Protein AF-A0A962V7P1-F1 (afdb_monomer_lite)

Radius of gyration: 18.05 Å; chains: 1; bounding box: 32×53×32 Å

Sequence (63 aa):
VVAGMCDRVAVMKAGEMVEEIAASSLQNQHKHHPYTTELLHAAMRFDLGAVATNNLQPVIEGA

Secondary structure (DSSP, 8-state):
-GGGT-SEEEEEETTEEEEEEEGGGTTSS----HHHHHHHHHHHHHHHHHSSS----------

Structure (mmCIF, N/CA/C/O backbone):
data_AF-A0A962V7P1-F1
#
_entry.id   AF-A0A962V7P1-F1
#
loop_
_atom_site.group_PDB
_atom_site.id
_atom_site.type_symbol
_atom_site.label_atom_id
_atom_site.label_alt_id
_atom_site.label_comp_id
_atom_site.label_asym_id
_atom_site.label_entity_id
_atom_site.label_seq_id
_atom_site.pdbx_PDB_ins_code
_atom_site.Cartn_x
_atom_site.Cartn_y
_atom_site.Cartn_z
_atom_site.occupancy
_atom_site.B_iso_or_equiv
_atom_site.auth_seq_id
_atom_site.auth_comp_id
_atom_site.auth_asym_id
_atom_site.auth_atom_id
_atom_site.pdbx_PDB_model_num
ATOM 1 N N . VAL A 1 1 ? 2.402 -6.570 -10.369 1.00 63.56 1 VAL A N 1
ATOM 2 C CA . VAL A 1 1 ? 1.089 -6.521 -11.069 1.00 63.56 1 VAL A CA 1
ATOM 3 C C . VAL A 1 1 ? 0.425 -5.144 -10.989 1.00 63.56 1 VAL A C 1
ATOM 5 O O . VAL A 1 1 ? 0.209 -4.557 -12.036 1.00 63.56 1 VAL A O 1
ATOM 8 N N . VAL A 1 2 ? 0.169 -4.578 -9.800 1.00 66.88 2 VAL A N 1
ATOM 9 C CA . VAL A 1 2 ? -0.569 -3.296 -9.640 1.00 66.88 2 VAL A CA 1
ATOM 10 C C . VAL A 1 2 ? 0.047 -2.119 -10.411 1.00 66.88 2 VAL A C 1
ATOM 12 O O . VAL A 1 2 ? -0.663 -1.396 -11.099 1.00 66.88 2 VAL A O 1
ATOM 15 N N . ALA A 1 3 ? 1.374 -1.968 -10.378 1.00 69.88 3 ALA A N 1
ATOM 16 C CA . ALA A 1 3 ? 2.059 -0.887 -11.093 1.00 69.88 3 ALA A CA 1
ATOM 17 C C . ALA A 1 3 ? 1.969 -0.981 -12.634 1.00 69.88 3 ALA A C 1
ATOM 19 O O . ALA A 1 3 ? 2.312 -0.024 -13.314 1.00 69.88 3 ALA A O 1
ATOM 20 N N . GLY A 1 4 ? 1.541 -2.124 -13.185 1.00 74.38 4 GLY A N 1
ATOM 21 C CA . GLY A 1 4 ? 1.398 -2.329 -14.631 1.00 74.38 4 GLY A CA 1
ATOM 22 C C . GLY A 1 4 ? -0.031 -2.176 -15.155 1.00 74.38 4 GLY A C 1
ATOM 23 O O . GLY A 1 4 ? -0.242 -2.353 -16.349 1.00 74.38 4 GLY A O 1
ATOM 24 N N . MET A 1 5 ? -1.010 -1.911 -14.283 1.00 81.88 5 MET A N 1
ATOM 25 C CA . MET A 1 5 ? -2.438 -1.864 -14.641 1.00 81.88 5 MET A CA 1
ATOM 26 C C . MET A 1 5 ? -3.120 -0.539 -14.285 1.00 81.88 5 MET A C 1
ATOM 28 O O . MET A 1 5 ? -4.224 -0.284 -14.757 1.00 81.88 5 MET A O 1
ATOM 32 N N . CYS A 1 6 ? -2.486 0.289 -13.457 1.00 83.62 6 CYS A N 1
ATOM 33 C CA . CYS A 1 6 ? -3.050 1.538 -12.959 1.00 83.62 6 CYS A CA 1
ATOM 34 C C . CYS A 1 6 ? -2.058 2.680 -13.177 1.00 83.62 6 CYS A C 1
ATOM 36 O O . CYS A 1 6 ? -0.856 2.462 -13.071 1.00 83.62 6 CYS A O 1
ATOM 38 N N . ASP A 1 7 ? -2.555 3.901 -13.376 1.00 84.38 7 ASP A N 1
ATOM 39 C CA . ASP A 1 7 ? -1.713 5.105 -13.456 1.00 84.38 7 ASP A CA 1
ATOM 40 C C . ASP A 1 7 ? -1.406 5.697 -12.071 1.00 84.38 7 ASP A C 1
ATOM 42 O O . ASP A 1 7 ? -0.347 6.285 -11.842 1.00 84.38 7 ASP A O 1
ATOM 46 N N . ARG A 1 8 ? -2.335 5.524 -11.122 1.00 87.75 8 ARG A N 1
ATOM 47 C CA . ARG A 1 8 ? -2.277 6.046 -9.750 1.00 87.75 8 ARG A CA 1
ATOM 48 C C . ARG A 1 8 ? -2.725 4.997 -8.742 1.00 87.75 8 ARG A C 1
ATOM 50 O O . ARG A 1 8 ? -3.578 4.161 -9.031 1.00 87.75 8 ARG A O 1
ATOM 57 N N . VAL A 1 9 ? -2.155 5.071 -7.547 1.00 86.94 9 VAL A N 1
ATOM 58 C CA . VAL A 1 9 ? -2.419 4.174 -6.424 1.00 86.94 9 VAL A CA 1
ATOM 59 C C . VAL A 1 9 ? -2.718 5.014 -5.192 1.00 86.94 9 VAL A C 1
ATOM 61 O O . VAL A 1 9 ? -1.869 5.782 -4.747 1.00 86.94 9 VAL A O 1
ATOM 64 N N . ALA A 1 10 ? -3.913 4.846 -4.632 1.00 89.56 10 ALA A N 1
ATOM 65 C CA . ALA A 1 10 ? -4.265 5.400 -3.333 1.00 89.56 10 ALA A CA 1
ATOM 66 C C . ALA A 1 10 ? -3.966 4.372 -2.237 1.00 89.56 10 ALA A C 1
ATOM 68 O O . ALA A 1 10 ? -4.387 3.216 -2.318 1.00 89.56 10 ALA A O 1
ATOM 69 N N . VAL A 1 11 ? -3.249 4.798 -1.204 1.00 88.12 11 VAL A N 1
ATOM 70 C CA . VAL A 1 11 ? -3.001 4.021 0.008 1.00 88.12 11 VAL A CA 1
ATOM 71 C C . VAL A 1 11 ? -4.004 4.467 1.055 1.00 88.12 11 VAL A C 1
ATOM 73 O O . VAL A 1 11 ? -4.173 5.662 1.300 1.00 88.12 11 VAL A O 1
ATOM 76 N N . MET A 1 12 ? -4.667 3.501 1.684 1.00 91.19 12 MET A N 1
ATOM 77 C CA . MET A 1 12 ? -5.658 3.759 2.721 1.00 91.19 12 MET A CA 1
ATOM 78 C C . MET A 1 12 ? -5.286 3.052 4.016 1.00 91.19 12 MET A C 1
ATOM 80 O O . MET A 1 12 ? -4.811 1.916 3.995 1.00 91.19 12 MET A O 1
ATOM 84 N N . LYS A 1 13 ? -5.549 3.703 5.147 1.00 89.75 13 LYS A N 1
ATOM 85 C CA . LYS A 1 13 ? -5.399 3.124 6.484 1.00 89.75 13 LYS A CA 1
ATOM 86 C C . LYS A 1 13 ? -6.607 3.510 7.321 1.00 89.75 13 LYS A C 1
ATOM 88 O O . LYS A 1 13 ? -6.969 4.675 7.375 1.00 89.75 13 LYS A O 1
ATOM 93 N N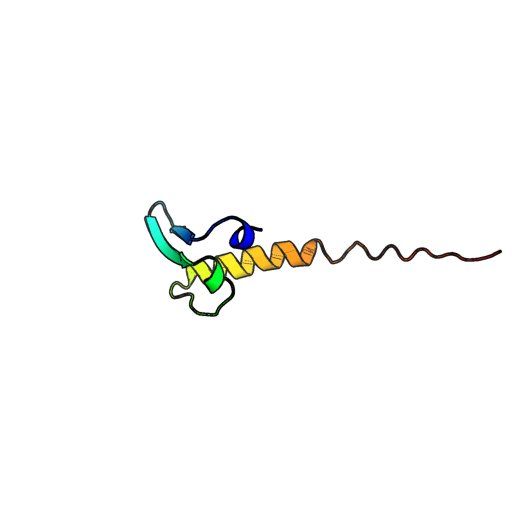 . ALA A 1 14 ? -7.224 2.526 7.975 1.00 92.25 14 ALA A N 1
ATOM 94 C CA . ALA A 1 14 ? -8.385 2.743 8.844 1.00 92.25 14 ALA A CA 1
ATOM 95 C C . ALA A 1 14 ? -9.551 3.509 8.175 1.00 92.25 14 ALA A C 1
ATOM 97 O O . ALA A 1 14 ? -10.271 4.246 8.835 1.00 92.25 14 ALA A O 1
ATOM 98 N N . GLY A 1 15 ? -9.746 3.317 6.865 1.00 93.62 15 GLY A N 1
ATOM 99 C CA . GLY A 1 15 ? -10.817 3.969 6.103 1.00 93.62 15 GLY A CA 1
ATOM 100 C C . GLY A 1 15 ? -10.475 5.362 5.568 1.00 93.62 15 GLY A C 1
ATOM 101 O O . GLY A 1 15 ? -11.273 5.925 4.826 1.00 93.62 15 GLY A O 1
ATOM 102 N N . GLU A 1 16 ? -9.289 5.889 5.864 1.00 92.38 16 GLU A N 1
ATOM 103 C CA . GLU A 1 16 ? -8.835 7.193 5.379 1.00 92.38 16 GLU A CA 1
ATOM 104 C C . GLU A 1 16 ? -7.758 7.036 4.305 1.00 92.38 16 GLU A C 1
ATOM 106 O O . GLU A 1 16 ? -6.925 6.127 4.368 1.00 92.38 16 GLU A O 1
ATOM 111 N N . MET A 1 17 ? -7.768 7.926 3.309 1.00 90.62 17 MET A N 1
ATOM 112 C CA . MET A 1 17 ? -6.704 8.011 2.310 1.00 90.62 17 MET A CA 1
ATOM 113 C C . MET A 1 17 ? -5.481 8.674 2.943 1.00 90.62 17 MET A C 1
ATOM 115 O O . MET A 1 17 ? -5.543 9.831 3.347 1.00 90.62 17 MET A O 1
ATOM 119 N N . VAL A 1 18 ? -4.378 7.933 3.027 1.00 89.94 18 VAL A N 1
ATOM 120 C CA . VAL A 1 18 ? -3.143 8.402 3.673 1.00 89.94 18 VAL A CA 1
ATOM 121 C C . VAL A 1 18 ? -2.108 8.907 2.679 1.00 89.94 18 VAL A C 1
ATOM 123 O O . VAL A 1 18 ? -1.301 9.764 3.022 1.00 89.94 18 VAL A O 1
ATOM 126 N N . GLU A 1 19 ? -2.110 8.382 1.455 1.00 88.06 19 GLU A N 1
ATOM 127 C CA . GLU A 1 19 ? -1.165 8.783 0.417 1.00 88.06 19 GLU A CA 1
ATOM 128 C C . GLU A 1 19 ? -1.720 8.435 -0.960 1.00 88.06 19 GLU A C 1
ATOM 130 O O . GLU A 1 19 ? -2.476 7.476 -1.121 1.00 88.06 19 GLU A O 1
ATOM 135 N N . GLU A 1 20 ? -1.302 9.189 -1.965 1.00 89.19 20 GLU A N 1
ATOM 136 C CA . GLU A 1 20 ? -1.579 8.882 -3.354 1.00 89.19 20 GLU A CA 1
ATOM 137 C C . GLU A 1 20 ? -0.299 8.985 -4.177 1.00 89.19 20 GLU A C 1
ATOM 139 O O . GLU A 1 20 ? 0.428 9.974 -4.104 1.00 89.19 20 GLU A O 1
ATOM 144 N N . ILE A 1 21 ? -0.014 7.940 -4.949 1.00 86.56 21 ILE A N 1
ATOM 145 C CA . ILE A 1 21 ? 1.272 7.752 -5.613 1.00 86.56 21 ILE A CA 1
ATOM 146 C C . ILE A 1 21 ? 1.023 7.412 -7.079 1.00 86.56 21 ILE A C 1
ATOM 148 O O . ILE A 1 21 ? 0.190 6.565 -7.402 1.00 86.56 21 ILE A O 1
ATOM 152 N N . ALA A 1 22 ? 1.774 8.036 -7.986 1.00 87.00 22 ALA A N 1
ATOM 153 C CA . ALA A 1 22 ? 1.818 7.591 -9.375 1.00 87.00 22 ALA A CA 1
ATOM 154 C C . ALA A 1 22 ? 2.396 6.169 -9.444 1.00 87.00 22 ALA A C 1
ATOM 156 O O . ALA A 1 22 ? 3.413 5.875 -8.814 1.00 87.00 22 ALA A O 1
ATOM 157 N N . ALA A 1 23 ? 1.790 5.282 -10.230 1.00 83.69 23 ALA A N 1
ATOM 158 C CA . ALA A 1 23 ? 2.239 3.895 -10.337 1.00 83.69 23 ALA A CA 1
ATOM 159 C C . ALA A 1 23 ? 3.693 3.777 -10.828 1.00 83.69 23 ALA A C 1
ATOM 161 O O . ALA A 1 23 ? 4.437 2.917 -10.355 1.00 83.69 23 ALA A O 1
ATOM 162 N N . SER A 1 24 ? 4.125 4.701 -11.691 1.00 82.69 24 SER A N 1
ATOM 163 C CA . SER A 1 24 ? 5.516 4.842 -12.142 1.00 82.69 24 SER A CA 1
ATOM 164 C C . SER A 1 24 ? 6.494 5.192 -11.013 1.00 82.69 24 SER A C 1
ATOM 166 O O . SER A 1 24 ? 7.666 4.829 -11.073 1.00 82.69 24 SER A O 1
ATOM 168 N N . SER A 1 25 ? 6.018 5.852 -9.958 1.00 80.12 25 SER A N 1
ATOM 169 C CA . SER A 1 25 ? 6.811 6.255 -8.793 1.00 80.12 25 SER A CA 1
ATOM 170 C C . SER A 1 25 ? 6.754 5.248 -7.644 1.00 80.12 25 SER A C 1
ATOM 172 O O . SER A 1 25 ? 7.509 5.395 -6.689 1.00 80.12 25 SER A O 1
ATOM 174 N N . LEU A 1 26 ? 5.923 4.203 -7.731 1.00 77.19 26 LEU A N 1
ATOM 175 C CA . LEU A 1 26 ? 5.735 3.208 -6.664 1.00 77.19 26 LEU A CA 1
ATOM 176 C C . LEU A 1 26 ? 7.025 2.425 -6.331 1.00 77.19 26 LEU A C 1
ATOM 178 O O . LEU A 1 26 ? 7.229 1.984 -5.196 1.00 77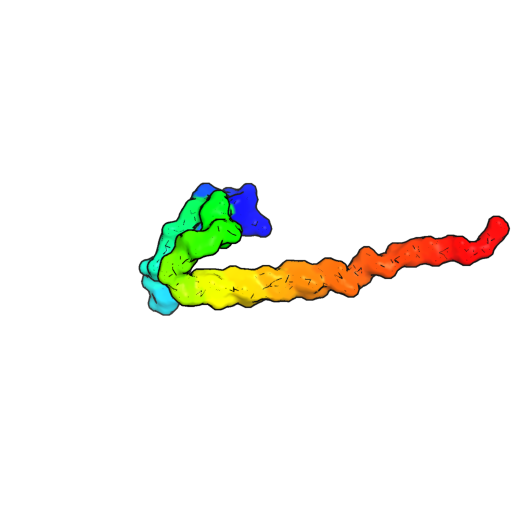.19 26 LEU A O 1
ATOM 182 N N . GLN A 1 27 ? 7.885 2.249 -7.340 1.00 70.25 27 GLN A N 1
ATOM 183 C CA . GLN A 1 27 ? 9.197 1.596 -7.235 1.00 70.25 27 GLN A CA 1
ATOM 184 C C . GLN A 1 27 ? 10.299 2.568 -6.789 1.00 70.25 27 GLN A C 1
ATOM 186 O O . GLN A 1 27 ? 11.322 2.139 -6.258 1.00 70.25 27 GLN A O 1
ATOM 191 N N . ASN A 1 28 ? 10.080 3.873 -6.960 1.00 66.19 28 ASN A N 1
ATOM 192 C CA . ASN A 1 28 ? 11.027 4.903 -6.563 1.00 66.19 28 ASN A CA 1
ATOM 193 C C . ASN A 1 28 ? 10.855 5.216 -5.069 1.00 66.19 28 ASN A C 1
ATOM 195 O O . ASN A 1 28 ? 9.760 5.134 -4.516 1.00 66.19 28 ASN A O 1
ATOM 199 N N . GLN A 1 29 ? 11.938 5.605 -4.394 1.00 57.88 29 GLN A N 1
ATOM 200 C CA . GLN A 1 29 ? 11.974 5.882 -2.946 1.00 57.88 29 GLN A CA 1
ATOM 201 C C . GLN A 1 29 ? 11.185 7.143 -2.517 1.00 57.88 29 GLN A C 1
ATOM 203 O O . GLN A 1 29 ? 11.361 7.637 -1.412 1.00 57.88 29 GLN A O 1
ATOM 208 N N . HIS A 1 30 ? 10.286 7.655 -3.360 1.00 57.38 30 HIS A N 1
ATOM 209 C CA . HIS A 1 30 ? 9.453 8.838 -3.110 1.00 57.38 30 HIS A CA 1
ATOM 210 C C . HIS A 1 30 ? 8.213 8.528 -2.251 1.00 57.38 30 HIS A C 1
ATOM 212 O O . HIS A 1 30 ? 7.160 9.130 -2.438 1.00 57.38 30 HIS A O 1
ATOM 218 N N . LYS A 1 31 ? 8.313 7.566 -1.329 1.00 63.88 31 LYS A N 1
ATOM 219 C CA . LYS A 1 31 ? 7.215 7.211 -0.420 1.00 63.88 31 LYS A CA 1
ATOM 220 C C . LYS A 1 31 ? 7.304 8.129 0.785 1.00 63.88 31 LYS A C 1
ATOM 222 O O . LYS A 1 31 ? 8.259 8.034 1.555 1.00 63.88 3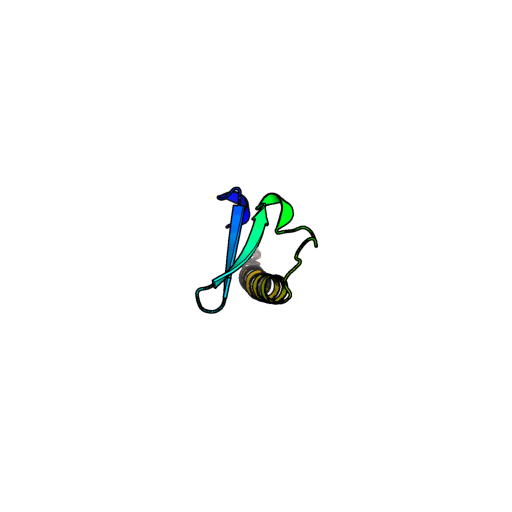1 LYS A O 1
ATOM 227 N N . HIS A 1 32 ? 6.337 9.020 0.937 1.00 68.88 32 HIS A N 1
ATOM 228 C CA . HIS A 1 32 ? 6.323 9.965 2.047 1.00 68.88 32 HIS A CA 1
ATOM 229 C C . HIS A 1 32 ? 5.759 9.334 3.321 1.00 68.88 32 HIS A C 1
ATOM 231 O O . HIS A 1 32 ? 6.123 9.762 4.418 1.00 68.88 32 HIS A O 1
ATOM 237 N N . HIS A 1 33 ? 4.914 8.301 3.207 1.00 80.00 33 HIS A N 1
ATOM 238 C CA . HIS A 1 33 ? 4.270 7.706 4.370 1.00 80.00 33 HIS A CA 1
ATOM 239 C C . HIS A 1 33 ? 4.946 6.389 4.821 1.00 80.00 33 HIS A C 1
ATOM 241 O O . HIS A 1 33 ? 5.024 5.435 4.041 1.00 80.00 33 HIS A O 1
ATOM 247 N N . PRO A 1 34 ? 5.362 6.255 6.102 1.00 83.12 34 PRO A N 1
ATOM 248 C CA . PRO A 1 34 ? 5.995 5.035 6.628 1.00 83.12 34 PRO A CA 1
ATOM 249 C C . PRO A 1 34 ? 5.179 3.755 6.387 1.00 83.12 34 PRO A C 1
ATOM 251 O O . PRO A 1 34 ? 5.721 2.725 5.996 1.00 83.12 34 PRO A O 1
ATOM 254 N N . TYR A 1 35 ? 3.854 3.848 6.532 1.00 86.69 35 TYR A N 1
ATOM 255 C CA . TYR A 1 35 ? 2.916 2.750 6.258 1.00 86.69 35 TYR A CA 1
ATOM 25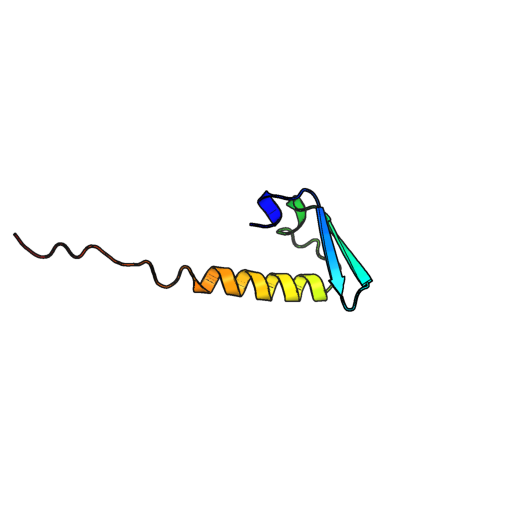6 C C . TYR A 1 35 ? 2.996 2.205 4.819 1.00 86.69 35 TYR A C 1
ATOM 258 O O . TYR A 1 35 ? 2.943 0.995 4.610 1.00 86.69 35 TYR A O 1
ATOM 266 N N . THR A 1 36 ? 3.168 3.075 3.820 1.00 84.88 36 THR A N 1
ATOM 267 C CA . THR A 1 36 ? 3.325 2.678 2.413 1.00 84.88 36 THR A CA 1
ATOM 268 C C . THR A 1 36 ? 4.593 1.840 2.231 1.00 84.88 36 THR A C 1
ATOM 270 O O . THR A 1 36 ? 4.593 0.841 1.507 1.00 84.88 36 THR A O 1
ATOM 273 N N . THR A 1 37 ? 5.680 2.207 2.914 1.00 82.88 37 THR A N 1
ATOM 274 C CA . THR A 1 37 ? 6.943 1.456 2.892 1.00 82.88 37 THR A CA 1
ATOM 275 C C . THR A 1 37 ? 6.783 0.071 3.510 1.00 82.88 37 THR A C 1
ATOM 277 O O . THR A 1 37 ? 7.220 -0.908 2.903 1.00 82.88 37 THR A O 1
ATOM 280 N N . GLU A 1 38 ? 6.109 -0.034 4.657 1.00 86.19 38 GLU A N 1
ATOM 281 C CA . GLU A 1 38 ? 5.809 -1.320 5.302 1.00 86.19 38 GLU A CA 1
ATOM 282 C C . GLU A 1 38 ? 4.961 -2.229 4.403 1.00 86.19 38 GLU A C 1
ATOM 284 O O . GLU A 1 38 ? 5.309 -3.395 4.203 1.00 86.19 38 GLU A O 1
ATOM 289 N N . LEU A 1 39 ? 3.898 -1.689 3.794 1.00 84.62 39 LEU A N 1
ATOM 290 C CA . LEU A 1 39 ? 3.038 -2.424 2.862 1.00 84.62 39 LEU A CA 1
ATOM 291 C C . LEU A 1 39 ? 3.812 -2.946 1.650 1.00 84.62 39 LEU A C 1
ATOM 293 O O . LEU A 1 39 ? 3.672 -4.111 1.280 1.00 84.62 39 LEU A O 1
ATOM 297 N N . LEU A 1 40 ? 4.656 -2.111 1.041 1.00 81.38 40 LEU A N 1
ATOM 298 C CA . LEU A 1 40 ? 5.480 -2.528 -0.094 1.00 81.38 40 LEU A CA 1
ATOM 299 C C . LEU A 1 40 ? 6.518 -3.580 0.301 1.00 81.38 40 LEU A C 1
ATOM 301 O O . LEU A 1 40 ? 6.720 -4.532 -0.450 1.00 81.38 40 LEU A O 1
ATOM 305 N N . HIS A 1 41 ? 7.140 -3.465 1.475 1.00 80.88 41 HIS A N 1
ATOM 306 C CA . HIS A 1 41 ? 8.040 -4.502 1.987 1.00 80.88 41 HIS A CA 1
ATOM 307 C C . HIS A 1 41 ? 7.317 -5.834 2.217 1.00 80.88 41 HIS A C 1
ATOM 309 O O . HIS A 1 41 ? 7.853 -6.890 1.872 1.00 80.88 41 HIS A O 1
ATOM 315 N N . ALA A 1 42 ? 6.103 -5.800 2.767 1.00 81.50 42 ALA A N 1
ATOM 316 C CA . ALA A 1 42 ? 5.284 -6.991 2.963 1.00 81.50 42 ALA A CA 1
ATOM 317 C C . ALA A 1 42 ? 4.868 -7.627 1.626 1.00 81.50 42 ALA A C 1
ATOM 319 O O . ALA A 1 42 ? 4.976 -8.841 1.465 1.00 81.50 42 ALA A O 1
ATOM 320 N N . ALA A 1 43 ? 4.465 -6.811 0.647 1.00 77.31 43 ALA A N 1
ATOM 321 C CA . ALA A 1 43 ? 4.063 -7.277 -0.677 1.00 77.31 43 ALA A CA 1
ATOM 322 C C . ALA A 1 43 ? 5.235 -7.884 -1.473 1.00 77.31 43 ALA A C 1
ATOM 324 O O . ALA A 1 43 ? 5.084 -8.951 -2.060 1.00 77.31 43 ALA A O 1
ATOM 325 N N . MET A 1 44 ? 6.425 -7.269 -1.444 1.00 69.06 44 MET A N 1
ATOM 326 C CA . MET A 1 44 ? 7.613 -7.798 -2.137 1.00 69.06 44 MET A CA 1
ATOM 327 C C . MET A 1 44 ? 8.110 -9.120 -1.542 1.00 69.06 44 MET A C 1
ATOM 329 O O . MET A 1 44 ? 8.592 -9.985 -2.272 1.00 69.06 44 MET A O 1
ATOM 333 N N . ARG A 1 45 ? 7.968 -9.318 -0.224 1.00 61.44 45 ARG A N 1
ATOM 334 C CA . ARG A 1 45 ? 8.258 -10.615 0.411 1.00 61.44 45 ARG A CA 1
ATOM 335 C C . ARG A 1 45 ? 7.375 -11.741 -0.126 1.00 61.44 45 ARG A C 1
ATOM 337 O O . ARG A 1 45 ? 7.811 -12.887 -0.130 1.00 61.44 45 ARG A O 1
ATOM 344 N N . PHE A 1 46 ? 6.168 -11.419 -0.584 1.00 57.09 46 PHE A N 1
ATOM 345 C CA . PHE A 1 46 ? 5.248 -12.397 -1.152 1.00 57.09 46 PHE A CA 1
ATOM 346 C C . PHE A 1 46 ? 5.699 -12.871 -2.545 1.00 57.09 46 PHE A C 1
ATOM 348 O O . PHE A 1 46 ? 5.653 -14.067 -2.821 1.00 57.09 46 PHE A O 1
ATOM 355 N N . ASP A 1 47 ? 6.230 -11.971 -3.381 1.00 56.19 47 ASP A N 1
ATOM 356 C CA . ASP A 1 47 ? 6.748 -12.321 -4.718 1.00 56.19 47 ASP A CA 1
ATOM 357 C C . ASP A 1 47 ? 8.036 -13.172 -4.657 1.00 56.19 47 ASP A C 1
ATOM 359 O O . ASP A 1 47 ? 8.242 -14.063 -5.482 1.00 56.19 47 ASP A O 1
ATOM 363 N N . LEU A 1 48 ? 8.891 -12.970 -3.647 1.00 55.06 48 LEU A N 1
ATOM 364 C CA . LEU A 1 48 ? 10.145 -13.726 -3.476 1.00 55.06 48 LEU A CA 1
ATOM 365 C C . LEU A 1 48 ? 9.943 -15.179 -3.006 1.00 55.06 48 LEU A C 1
ATOM 367 O O . LEU A 1 48 ? 10.828 -16.010 -3.202 1.00 55.06 48 LEU A O 1
ATOM 371 N N . GLY A 1 49 ? 8.788 -15.507 -2.417 1.00 49.41 49 GLY A N 1
ATOM 372 C CA . GLY A 1 49 ? 8.456 -16.873 -1.994 1.00 49.41 49 GLY A CA 1
ATOM 373 C C . GLY A 1 49 ? 8.017 -17.793 -3.139 1.00 49.41 49 GLY A C 1
ATOM 374 O O . GLY A 1 49 ? 8.165 -19.008 -3.037 1.00 49.41 49 GLY A O 1
ATOM 375 N N . ALA A 1 50 ? 7.520 -17.231 -4.245 1.00 53.81 50 ALA A N 1
ATOM 376 C CA . ALA A 1 50 ? 7.048 -17.996 -5.403 1.00 53.81 50 ALA A CA 1
ATOM 377 C C . ALA A 1 50 ? 8.168 -18.351 -6.404 1.00 53.81 50 ALA A C 1
ATOM 379 O O . ALA A 1 50 ? 8.019 -19.273 -7.201 1.00 53.81 50 ALA A O 1
ATOM 380 N N . VAL A 1 51 ? 9.309 -17.653 -6.346 1.00 53.12 51 VAL A N 1
ATOM 381 C CA . VAL A 1 51 ? 10.465 -17.851 -7.248 1.00 53.12 51 VAL A CA 1
ATOM 382 C C . VAL A 1 51 ? 11.488 -18.857 -6.685 1.00 53.12 51 VAL A C 1
ATOM 384 O O . VAL A 1 51 ? 12.475 -19.174 -7.338 1.00 53.12 51 VAL A O 1
ATOM 387 N N . ALA A 1 52 ? 11.262 -19.419 -5.493 1.00 55.69 52 ALA A N 1
ATOM 388 C CA . ALA A 1 52 ? 12.223 -20.320 -4.849 1.00 55.69 52 ALA A CA 1
ATOM 389 C C . ALA A 1 52 ? 12.023 -21.824 -5.146 1.00 55.69 52 ALA A C 1
ATOM 391 O O . ALA A 1 52 ? 12.810 -22.630 -4.654 1.00 55.69 52 ALA A O 1
ATOM 392 N N . THR A 1 53 ? 11.024 -22.241 -5.939 1.00 49.84 53 THR A N 1
ATOM 393 C CA . THR A 1 53 ? 10.744 -23.682 -6.154 1.00 49.84 53 THR A CA 1
ATOM 394 C C . THR A 1 53 ? 10.690 -24.165 -7.602 1.00 49.84 53 THR A C 1
ATOM 396 O O . THR A 1 53 ? 10.610 -25.373 -7.804 1.00 49.84 53 THR A O 1
ATOM 399 N N . ASN A 1 54 ? 10.815 -23.311 -8.624 1.00 50.91 54 ASN A N 1
ATOM 400 C CA . ASN A 1 54 ? 10.784 -23.793 -10.013 1.00 50.91 54 ASN A CA 1
ATOM 401 C C . ASN A 1 54 ? 12.180 -24.009 -10.620 1.00 50.91 54 ASN A C 1
ATOM 403 O O . ASN A 1 54 ? 12.460 -23.560 -11.726 1.00 50.91 54 ASN A O 1
ATOM 407 N N . ASN A 1 55 ? 13.047 -24.713 -9.887 1.00 54.03 55 ASN A N 1
ATOM 408 C CA . ASN A 1 55 ? 14.298 -25.273 -10.409 1.00 54.03 55 ASN A CA 1
ATOM 409 C C . ASN A 1 55 ? 14.178 -26.798 -10.566 1.00 54.03 55 ASN A C 1
ATOM 411 O O . ASN A 1 55 ? 15.017 -27.567 -10.099 1.00 54.03 55 ASN A O 1
ATOM 415 N N . LEU A 1 56 ? 13.125 -27.241 -11.260 1.00 60.06 56 LEU A N 1
ATOM 416 C CA . LEU A 1 56 ? 13.112 -28.559 -11.893 1.00 60.06 56 LEU A CA 1
ATOM 417 C C . LEU A 1 56 ? 14.120 -28.530 -13.045 1.00 60.06 56 LEU A C 1
ATOM 419 O O . LEU A 1 56 ? 13.788 -28.236 -14.192 1.00 60.06 56 LEU A O 1
ATOM 423 N N . GLN A 1 57 ? 15.379 -28.794 -12.712 1.00 59.00 57 GLN A N 1
ATOM 424 C CA . GLN A 1 57 ? 16.382 -29.188 -13.689 1.00 59.00 57 GLN A CA 1
ATOM 425 C C . GLN A 1 57 ? 15.868 -30.463 -14.382 1.00 59.00 57 GLN A C 1
ATOM 427 O O . GLN A 1 57 ? 15.566 -31.430 -13.676 1.00 59.00 57 GLN A O 1
ATOM 432 N N . PRO A 1 58 ? 15.750 -30.524 -15.722 1.00 48.34 58 PRO A N 1
ATOM 433 C CA . PRO A 1 58 ? 15.579 -31.805 -16.378 1.00 48.34 58 PRO A CA 1
ATOM 434 C C . PRO A 1 58 ? 16.923 -32.526 -16.266 1.00 48.34 58 PRO A C 1
ATOM 436 O O . PRO A 1 58 ? 17.865 -32.257 -17.009 1.00 48.34 58 PRO A O 1
ATOM 439 N N . VAL A 1 59 ? 17.022 -33.410 -15.278 1.00 54.72 59 VAL A N 1
ATOM 440 C CA . VAL A 1 59 ? 18.060 -34.433 -15.224 1.00 54.72 59 VAL A CA 1
ATOM 441 C C .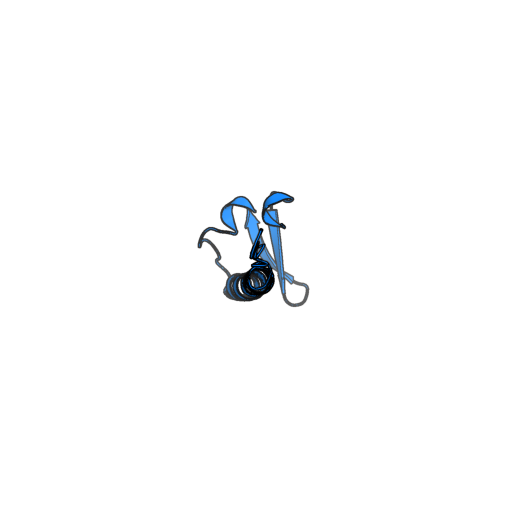 VAL A 1 59 ? 17.765 -35.385 -16.378 1.00 54.72 59 VAL A C 1
ATOM 443 O O . VAL A 1 59 ? 16.887 -36.236 -16.274 1.00 54.72 59 VAL A O 1
ATOM 446 N N . ILE A 1 60 ? 18.450 -35.207 -17.506 1.00 55.94 60 ILE A N 1
ATOM 447 C CA . ILE A 1 60 ? 18.550 -36.264 -18.513 1.00 55.94 60 ILE A CA 1
ATOM 448 C C . ILE A 1 60 ? 19.832 -37.031 -18.192 1.00 55.94 60 ILE A C 1
ATOM 450 O O . ILE A 1 60 ? 20.897 -36.771 -18.747 1.00 55.94 60 ILE A O 1
ATOM 454 N N . GLU A 1 61 ? 19.741 -37.926 -17.211 1.00 50.22 61 GLU A N 1
ATOM 455 C CA . GLU A 1 61 ? 20.698 -39.019 -17.076 1.00 50.22 61 GLU A CA 1
ATOM 456 C C . GLU A 1 61 ? 20.379 -40.074 -18.145 1.00 50.22 61 GLU A C 1
ATOM 458 O O . GLU A 1 61 ? 19.283 -40.626 -18.165 1.00 50.22 61 GLU A O 1
ATOM 463 N N . GLY A 1 62 ? 21.365 -40.356 -19.001 1.00 51.41 62 GLY A N 1
ATOM 464 C CA . GLY A 1 62 ? 21.601 -41.680 -19.583 1.00 51.41 62 GLY A CA 1
ATOM 465 C C . GLY A 1 62 ? 20.729 -42.137 -20.757 1.00 51.41 62 GLY A C 1
ATOM 466 O O . GLY A 1 62 ? 19.658 -42.704 -20.557 1.00 51.41 62 GLY A O 1
ATOM 467 N N . ALA A 1 63 ? 21.290 -42.044 -21.967 1.00 40.16 63 ALA A N 1
ATOM 468 C CA . ALA A 1 63 ? 21.267 -43.10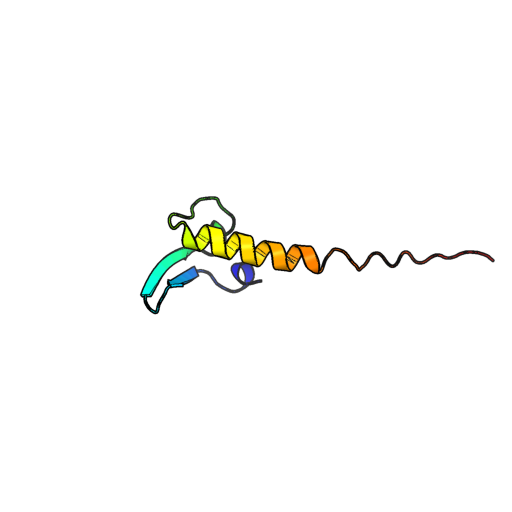5 -22.983 1.00 40.16 63 ALA A CA 1
ATOM 469 C C . ALA A 1 63 ? 22.414 -42.890 -23.980 1.00 40.16 63 ALA A C 1
ATOM 471 O O . ALA A 1 63 ? 22.532 -41.754 -24.493 1.00 40.16 63 ALA A O 1
#

pLDDT: mean 72.55, std 15.06, range [40.16, 93.62]

Foldseek 3Di:
DVLVPDQKDFDDDPRDGDDIDGSVCLPPPPDPDPVSVVVVVVVVVVVVVVPPPPPPDPPPPDD